Protein AF-A0A1Y3QE34-F1 (afdb_monomer_lite)

Sequence (136 aa):
MKPVQVFDVKAGKVVRTVPNDEEFQAMAREWLRSVTGLSPRLRPSEDCGFVYRVPLAGTAAVRIGGTAIAVRDIFLFQCERERPLLLVFDPDNRPYLLQFEADLRPFLRKLAAPEAPPPDDRKDRPRFRGIPTGTD

pLDDT: mean 87.12, std 13.8, range [50.56, 98.12]

Radius of gyration: 21.21 Å; chains: 1; bounding box: 84×34×35 Å

Foldseek 3Di:
DAWKFKDFLVVRGTPDTDHQDVVNQVQVLQQLVQWPAFDPDPDDDSQQGIKIKHFHPAWDWHDHPPDTFTFGIWIWGHGDPDAIWIWTAGPVRDITITDGDDDCVVVVVVVPDDHDPPPPPVVPDPPPDDDDDDDD

Structure (mmCIF, N/CA/C/O backbone):
data_AF-A0A1Y3QE34-F1
#
_entry.id   AF-A0A1Y3QE34-F1
#
loop_
_atom_site.group_PDB
_atom_site.id
_atom_site.type_symbol
_atom_site.label_atom_id
_atom_site.label_alt_id
_atom_site.label_comp_id
_atom_site.label_asym_id
_atom_site.label_entity_id
_atom_site.label_seq_id
_atom_site.pdbx_PDB_ins_code
_atom_site.Cartn_x
_atom_site.Cartn_y
_atom_site.Cartn_z
_atom_site.occupancy
_atom_site.B_iso_or_equiv
_atom_site.auth_seq_id
_atom_site.auth_comp_id
_atom_site.auth_asym_id
_atom_site.auth_atom_id
_atom_site.pdbx_PDB_model_num
ATOM 1 N N . MET A 1 1 ? 14.565 -9.285 3.316 1.00 87.31 1 MET A N 1
ATOM 2 C CA . MET A 1 1 ? 13.116 -8.975 3.407 1.00 87.31 1 MET A CA 1
ATOM 3 C C . MET A 1 1 ? 12.393 -9.535 2.191 1.00 87.31 1 MET A C 1
ATOM 5 O O . MET A 1 1 ? 13.045 -9.756 1.178 1.00 87.31 1 MET A O 1
ATOM 9 N N . LYS A 1 2 ? 11.079 -9.789 2.270 1.00 95.06 2 LYS A N 1
ATOM 10 C CA . LYS A 1 2 ? 10.304 -10.200 1.083 1.00 95.06 2 LYS A CA 1
ATOM 11 C C . LYS A 1 2 ? 10.281 -9.048 0.063 1.00 95.06 2 LYS A C 1
ATOM 13 O O . LYS A 1 2 ? 10.159 -7.902 0.500 1.00 95.06 2 LYS A O 1
ATOM 18 N N . PRO A 1 3 ? 10.407 -9.325 -1.245 1.00 97.12 3 PRO A N 1
ATOM 19 C CA . PRO A 1 3 ? 10.565 -8.290 -2.260 1.00 97.12 3 PRO A CA 1
ATOM 20 C C . PRO A 1 3 ? 9.286 -7.471 -2.460 1.00 97.12 3 PRO A C 1
ATOM 22 O O . PRO A 1 3 ? 8.188 -7.927 -2.133 1.00 97.12 3 PRO A O 1
ATOM 25 N N . VAL A 1 4 ? 9.440 -6.282 -3.043 1.00 97.88 4 VAL A N 1
ATOM 26 C CA . VAL A 1 4 ? 8.310 -5.499 -3.555 1.00 97.88 4 VAL A CA 1
ATOM 27 C C . VAL A 1 4 ? 7.885 -6.100 -4.889 1.00 97.88 4 VAL A C 1
ATOM 29 O O . VAL A 1 4 ? 8.729 -6.403 -5.736 1.00 97.88 4 VAL A O 1
ATOM 32 N N . GLN A 1 5 ? 6.580 -6.279 -5.083 1.00 98.12 5 GLN A N 1
ATOM 33 C CA . GLN A 1 5 ? 6.022 -6.832 -6.319 1.00 98.12 5 GLN A CA 1
ATOM 34 C C . GLN A 1 5 ? 5.098 -5.819 -6.985 1.00 98.12 5 GLN A C 1
ATOM 36 O O . GLN A 1 5 ? 4.279 -5.188 -6.319 1.00 98.12 5 GLN A O 1
ATOM 41 N N . VAL A 1 6 ? 5.211 -5.703 -8.305 1.00 97.12 6 VAL A N 1
ATOM 42 C CA . VAL A 1 6 ? 4.326 -4.897 -9.147 1.00 97.12 6 VAL A CA 1
ATOM 43 C C . VAL A 1 6 ? 3.415 -5.842 -9.909 1.00 97.12 6 VAL A C 1
ATOM 45 O O . VAL A 1 6 ? 3.880 -6.624 -10.742 1.00 97.12 6 VAL A O 1
ATOM 48 N N . PHE A 1 7 ? 2.126 -5.778 -9.611 1.00 95.88 7 PHE A N 1
ATOM 49 C CA . PHE A 1 7 ? 1.086 -6.504 -10.318 1.00 95.88 7 PHE A CA 1
ATOM 50 C C . PHE A 1 7 ? 0.405 -5.561 -11.304 1.00 95.88 7 PHE A C 1
ATOM 52 O O . PHE A 1 7 ? -0.061 -4.491 -10.917 1.00 95.88 7 PHE A O 1
ATOM 59 N N . ASP A 1 8 ? 0.366 -5.956 -12.570 1.00 93.00 8 ASP A N 1
ATOM 60 C CA . ASP A 1 8 ? -0.389 -5.259 -13.606 1.00 93.00 8 ASP A CA 1
ATOM 61 C C . ASP A 1 8 ? -1.782 -5.885 -13.678 1.00 93.00 8 ASP A C 1
ATOM 63 O O . ASP A 1 8 ? -1.920 -7.084 -13.944 1.00 93.00 8 ASP A O 1
ATOM 67 N N . VAL A 1 9 ? -2.808 -5.079 -13.406 1.00 90.81 9 VAL A N 1
ATOM 68 C CA . VAL A 1 9 ? -4.199 -5.546 -13.362 1.00 90.81 9 VAL A CA 1
ATOM 69 C C . VAL A 1 9 ? -4.683 -5.954 -14.750 1.00 90.81 9 VAL A C 1
ATOM 71 O O . VAL A 1 9 ? -5.349 -6.979 -14.878 1.00 90.81 9 VAL A O 1
ATOM 74 N N . LYS A 1 10 ? -4.287 -5.221 -15.799 1.00 89.50 10 LYS A N 1
ATOM 75 C CA . LYS A 1 10 ? -4.651 -5.530 -17.190 1.00 89.50 10 LYS A CA 1
ATOM 76 C C . LYS A 1 10 ? -3.969 -6.816 -17.660 1.00 89.50 10 LYS A C 1
ATOM 78 O O . LYS A 1 10 ? -4.584 -7.609 -18.366 1.00 89.50 10 LYS A O 1
ATOM 83 N N . ALA A 1 11 ? -2.719 -7.051 -17.253 1.00 91.94 11 ALA A N 1
ATOM 84 C CA . ALA A 1 11 ? -1.989 -8.275 -17.596 1.00 91.94 11 ALA A CA 1
ATOM 85 C C . ALA A 1 11 ? -2.315 -9.477 -16.686 1.00 91.94 11 ALA A C 1
ATOM 87 O O . ALA A 1 11 ? -1.918 -10.601 -17.002 1.00 91.94 11 ALA A O 1
ATOM 88 N N . GLY A 1 12 ? -2.976 -9.252 -15.545 1.00 93.12 12 GLY A N 1
ATOM 89 C CA . GLY A 1 12 ? -3.362 -10.289 -14.586 1.00 93.12 12 GLY A CA 1
ATOM 90 C C . GLY A 1 12 ? -2.185 -10.997 -13.905 1.00 93.12 12 GLY A C 1
ATOM 91 O O . GLY A 1 12 ? -2.336 -12.132 -13.451 1.00 93.12 12 GLY A O 1
ATOM 92 N N . LYS A 1 13 ? -0.998 -10.378 -13.855 1.00 95.12 13 LYS A N 1
ATOM 93 C CA . LYS A 1 13 ? 0.217 -11.015 -13.321 1.00 95.12 13 LYS A CA 1
ATOM 94 C C . LYS A 1 13 ? 1.202 -10.028 -12.706 1.00 95.12 13 LYS A C 1
ATOM 96 O O . LYS A 1 13 ? 1.178 -8.827 -12.9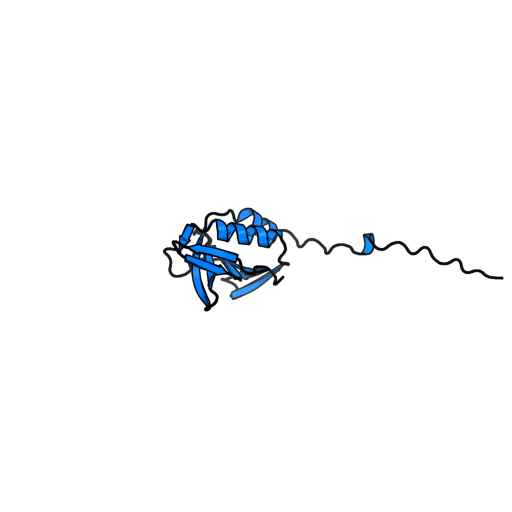70 1.00 95.12 13 LYS A O 1
ATOM 101 N N . VAL A 1 14 ? 2.133 -10.571 -11.923 1.00 96.25 14 VAL A N 1
ATOM 102 C CA . VAL A 1 14 ? 3.322 -9.833 -11.483 1.00 96.25 14 VAL A CA 1
ATOM 103 C C . VAL A 1 14 ? 4.208 -9.568 -12.699 1.00 96.25 14 VAL A C 1
ATOM 105 O O . VAL A 1 14 ? 4.676 -10.503 -13.345 1.00 96.25 14 VAL A O 1
ATOM 108 N N . VAL A 1 15 ? 4.432 -8.292 -13.007 1.00 95.62 15 VAL A N 1
ATOM 109 C CA . VAL A 1 15 ? 5.268 -7.842 -14.134 1.00 95.62 15 VAL A CA 1
ATOM 110 C C . VAL A 1 15 ? 6.660 -7.417 -13.690 1.00 95.62 15 VAL A C 1
ATOM 112 O O . VAL A 1 15 ? 7.573 -7.344 -14.508 1.00 95.62 15 VAL A O 1
ATOM 115 N N . ARG A 1 16 ? 6.846 -7.155 -12.391 1.00 94.50 16 ARG A N 1
ATOM 116 C CA . ARG A 1 16 ? 8.147 -6.792 -11.833 1.00 94.50 16 ARG A CA 1
ATOM 117 C C . ARG A 1 16 ? 8.269 -7.189 -10.369 1.00 94.50 16 ARG A C 1
ATOM 119 O O . ARG A 1 16 ? 7.309 -7.101 -9.609 1.00 94.50 16 ARG A O 1
ATOM 126 N N . THR A 1 17 ? 9.475 -7.582 -9.981 1.00 96.50 17 THR A N 1
ATOM 127 C CA . THR A 1 17 ? 9.875 -7.837 -8.595 1.00 96.50 17 THR A CA 1
ATOM 128 C C . THR A 1 17 ? 11.175 -7.084 -8.345 1.00 96.50 17 THR A C 1
ATOM 130 O O . THR A 1 17 ? 12.064 -7.148 -9.188 1.00 96.50 17 THR A O 1
ATOM 133 N N . VAL A 1 18 ? 11.283 -6.354 -7.234 1.00 95.50 18 VAL A N 1
ATOM 134 C CA . VAL A 1 18 ? 12.508 -5.623 -6.865 1.00 95.50 18 VAL A CA 1
ATOM 135 C C . VAL A 1 18 ? 12.898 -5.899 -5.411 1.00 95.50 18 VAL A C 1
ATOM 137 O O . VAL A 1 18 ? 12.017 -6.196 -4.589 1.00 95.50 18 VAL A O 1
ATOM 140 N N . PRO A 1 19 ? 14.195 -5.796 -5.062 1.00 96.25 19 PRO A N 1
ATOM 141 C CA . PRO A 1 19 ? 14.632 -5.849 -3.675 1.00 96.25 19 PRO A CA 1
ATOM 142 C C . PRO A 1 19 ? 13.880 -4.828 -2.817 1.00 96.25 19 PRO A C 1
ATOM 144 O O . PRO A 1 19 ? 13.699 -3.675 -3.200 1.00 96.25 19 PRO A O 1
ATOM 147 N N . ASN A 1 20 ? 13.417 -5.276 -1.655 1.00 96.75 20 ASN A N 1
ATOM 148 C CA . ASN A 1 20 ? 12.755 -4.428 -0.674 1.00 96.75 20 ASN A CA 1
ATOM 149 C C . ASN A 1 20 ? 13.807 -3.945 0.323 1.00 96.75 20 ASN A C 1
ATOM 151 O O . ASN A 1 20 ? 14.253 -4.729 1.163 1.00 96.75 20 ASN A O 1
ATOM 155 N N . ASP A 1 21 ? 14.232 -2.699 0.162 1.00 96.00 21 ASP A N 1
ATOM 156 C CA . ASP A 1 21 ? 15.263 -2.046 0.960 1.00 96.00 21 ASP A CA 1
ATOM 157 C C . ASP A 1 21 ? 14.655 -1.070 1.982 1.00 96.00 21 ASP A C 1
ATOM 159 O O . ASP A 1 21 ? 13.436 -0.904 2.083 1.00 96.00 21 ASP A O 1
ATOM 163 N N . GLU A 1 22 ? 15.515 -0.423 2.766 1.00 96.56 22 GLU A N 1
ATOM 164 C CA . GLU A 1 22 ? 15.093 0.506 3.819 1.00 96.56 22 GLU A CA 1
ATOM 165 C C . GLU A 1 22 ? 14.361 1.742 3.276 1.00 96.56 22 GLU A C 1
ATOM 167 O O . GLU A 1 22 ? 13.470 2.271 3.941 1.00 96.56 22 GLU A O 1
ATOM 172 N N . GLU A 1 23 ? 14.655 2.182 2.049 1.00 96.81 23 GLU A N 1
ATOM 173 C CA . GLU A 1 23 ? 13.925 3.290 1.425 1.00 96.81 23 GLU A CA 1
ATOM 174 C C . GLU A 1 23 ? 12.478 2.890 1.114 1.00 96.81 23 GLU A C 1
ATOM 176 O O . GLU A 1 23 ? 11.548 3.644 1.416 1.00 96.81 23 GLU A O 1
ATOM 181 N N . PHE A 1 24 ? 12.258 1.685 0.571 1.00 97.38 24 PHE A N 1
ATOM 182 C CA . PHE A 1 24 ? 10.906 1.151 0.393 1.00 97.38 24 PHE A CA 1
ATOM 183 C C . PHE A 1 24 ? 10.163 1.006 1.723 1.00 97.38 24 PHE A C 1
ATOM 185 O O . PHE A 1 24 ? 8.980 1.345 1.799 1.00 97.38 24 PHE A O 1
ATOM 192 N N . GLN A 1 25 ? 10.846 0.581 2.788 1.00 97.81 25 GLN A N 1
ATOM 193 C CA . GLN A 1 25 ? 10.247 0.501 4.123 1.00 97.81 25 GLN A CA 1
ATOM 194 C C . GLN A 1 25 ? 9.874 1.868 4.689 1.00 97.81 25 GLN A C 1
ATOM 196 O O . GLN A 1 25 ? 8.792 2.013 5.261 1.00 97.81 25 GLN A O 1
ATOM 201 N N . ALA A 1 26 ? 10.740 2.868 4.539 1.00 97.44 26 ALA A N 1
ATOM 202 C CA . ALA A 1 26 ? 10.479 4.219 5.014 1.00 97.44 26 ALA A CA 1
ATOM 203 C C . ALA A 1 26 ? 9.241 4.813 4.329 1.00 97.44 26 ALA A C 1
ATOM 205 O O . ALA A 1 26 ? 8.347 5.318 5.011 1.00 97.44 26 ALA A O 1
ATOM 206 N N . MET A 1 27 ? 9.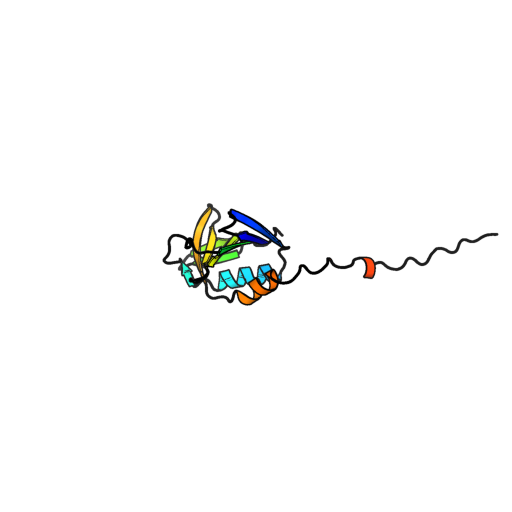140 4.665 3.004 1.00 97.88 27 MET A N 1
ATOM 207 C CA . MET A 1 27 ? 7.977 5.109 2.230 1.00 97.88 27 MET A CA 1
ATOM 208 C C . MET A 1 27 ? 6.700 4.370 2.645 1.00 97.88 27 MET A C 1
ATOM 210 O O . MET A 1 27 ? 5.688 5.002 2.929 1.00 97.88 27 MET A O 1
ATOM 214 N N . ALA A 1 28 ? 6.759 3.045 2.783 1.00 97.56 28 ALA A N 1
ATOM 215 C CA . ALA A 1 28 ? 5.628 2.235 3.228 1.00 97.56 28 ALA A CA 1
ATOM 216 C C . ALA A 1 28 ? 5.103 2.652 4.614 1.00 97.56 28 ALA A C 1
ATOM 218 O O . ALA A 1 28 ? 3.895 2.753 4.836 1.00 97.56 28 ALA A O 1
ATOM 219 N N . ARG A 1 29 ? 6.010 2.936 5.556 1.00 97.00 29 ARG A N 1
ATOM 220 C CA . ARG A 1 29 ? 5.659 3.418 6.902 1.00 97.00 29 ARG A CA 1
ATOM 221 C C . ARG A 1 29 ? 5.109 4.841 6.883 1.00 97.00 29 ARG A C 1
ATOM 223 O O . ARG A 1 29 ? 4.252 5.162 7.701 1.00 97.00 29 ARG A O 1
ATOM 230 N N . GLU A 1 30 ? 5.601 5.696 5.992 1.00 97.25 30 GLU A N 1
ATOM 231 C CA . GLU A 1 30 ? 5.046 7.035 5.781 1.00 97.25 30 GLU A CA 1
ATOM 232 C C . GLU A 1 30 ? 3.597 6.960 5.294 1.00 97.25 30 GLU A C 1
ATOM 234 O O . GLU A 1 30 ? 2.730 7.621 5.860 1.00 97.25 30 GLU A O 1
ATOM 239 N N . TRP A 1 31 ? 3.298 6.072 4.342 1.00 97.44 31 TRP A N 1
ATOM 240 C CA . TRP A 1 31 ? 1.929 5.873 3.864 1.00 97.44 31 TRP A CA 1
ATOM 241 C C . TRP A 1 31 ? 0.976 5.508 5.001 1.00 97.44 31 TRP A C 1
ATOM 243 O O . TRP A 1 31 ? -0.053 6.161 5.154 1.00 97.44 31 TRP A O 1
ATOM 253 N N . LEU A 1 32 ? 1.351 4.539 5.848 1.00 96.81 32 LEU A N 1
ATOM 254 C CA . LEU A 1 32 ? 0.546 4.143 7.011 1.00 96.81 32 LEU A CA 1
ATOM 255 C C . LEU A 1 32 ? 0.358 5.277 8.026 1.00 96.81 32 LEU A C 1
ATOM 257 O O . LEU A 1 32 ? -0.719 5.395 8.604 1.00 96.81 32 LEU A O 1
ATOM 261 N N . ARG A 1 33 ? 1.382 6.112 8.250 1.00 95.69 33 ARG A N 1
ATOM 262 C CA . ARG A 1 33 ? 1.284 7.277 9.149 1.00 95.69 33 ARG A CA 1
ATOM 263 C C . ARG A 1 33 ? 0.384 8.377 8.590 1.00 95.69 33 ARG A C 1
ATOM 265 O O . ARG A 1 33 ? -0.237 9.088 9.369 1.00 95.69 33 ARG A O 1
ATOM 272 N N . SER A 1 34 ? 0.293 8.484 7.268 1.00 96.31 34 SER A N 1
ATOM 273 C CA . SER A 1 34 ? -0.559 9.453 6.570 1.00 96.31 34 SER A CA 1
ATOM 274 C C . SER A 1 34 ? -1.997 8.973 6.332 1.00 96.31 34 SER A C 1
ATOM 276 O O . SER A 1 34 ? -2.735 9.623 5.595 1.00 96.31 34 SER A O 1
ATOM 278 N N . VAL A 1 35 ? -2.396 7.823 6.894 1.00 96.69 35 VAL A N 1
ATOM 279 C CA . VAL A 1 35 ? -3.768 7.313 6.769 1.00 96.69 35 VAL A CA 1
ATOM 280 C C . VAL A 1 35 ? -4.738 8.263 7.461 1.00 96.69 35 VAL A C 1
ATOM 282 O O . VAL A 1 35 ? -4.615 8.537 8.652 1.00 96.69 35 VAL A O 1
ATOM 285 N N . THR A 1 36 ? -5.737 8.727 6.714 1.00 94.56 36 THR A N 1
ATOM 286 C CA . THR A 1 36 ? -6.777 9.642 7.211 1.00 94.56 36 THR A CA 1
ATOM 287 C C . THR A 1 36 ? -8.055 8.914 7.611 1.00 94.56 36 THR A C 1
ATOM 289 O O . THR A 1 36 ? -8.879 9.456 8.346 1.00 94.56 36 THR A O 1
ATOM 292 N N . GLY A 1 37 ? -8.218 7.663 7.177 1.00 94.19 37 GLY A N 1
ATOM 293 C CA . GLY A 1 37 ? -9.325 6.810 7.584 1.00 94.19 37 GLY A CA 1
ATOM 294 C C . GLY A 1 37 ? -9.648 5.721 6.572 1.00 94.19 37 GLY A C 1
ATOM 295 O O . GLY A 1 37 ? -8.878 5.427 5.653 1.00 94.19 37 GLY A O 1
ATOM 296 N N . LEU A 1 38 ? -10.823 5.122 6.752 1.00 93.94 38 LEU A N 1
ATOM 297 C CA . LEU A 1 38 ? -11.370 4.163 5.800 1.00 93.94 38 LEU A CA 1
ATOM 298 C C . LEU A 1 38 ? -11.698 4.855 4.473 1.00 93.94 38 LEU A C 1
ATOM 300 O O . LEU A 1 38 ? -12.077 6.028 4.419 1.00 93.94 38 LEU A O 1
ATOM 304 N N . SER A 1 39 ? -11.571 4.111 3.383 1.00 91.12 39 SER A N 1
ATOM 305 C CA . SER A 1 39 ? -12.145 4.522 2.112 1.00 91.12 39 SER A CA 1
ATOM 306 C C . SER A 1 39 ? -13.676 4.497 2.208 1.00 91.12 39 SER A C 1
ATOM 308 O O . SER A 1 39 ? -14.221 3.526 2.731 1.00 91.12 39 SER A O 1
ATOM 310 N N . PRO A 1 40 ? -14.400 5.499 1.670 1.00 85.56 40 PRO A N 1
ATOM 311 C CA . PRO A 1 40 ? -15.850 5.414 1.495 1.00 85.56 40 PRO A CA 1
ATOM 312 C C . PRO A 1 40 ? -16.234 4.328 0.480 1.00 85.56 40 PRO A C 1
ATOM 314 O O . PRO A 1 40 ? -17.407 3.990 0.343 1.00 85.56 40 PRO A O 1
ATOM 317 N N . ARG A 1 41 ? -15.255 3.795 -0.260 1.00 81.06 41 ARG A N 1
ATOM 318 C CA . ARG A 1 41 ? -15.444 2.731 -1.238 1.00 81.06 41 ARG A CA 1
ATOM 319 C C . ARG A 1 41 ? -15.253 1.372 -0.586 1.00 81.06 41 ARG A C 1
ATOM 321 O O . ARG A 1 41 ? -14.346 1.170 0.214 1.00 81.06 41 ARG A O 1
ATOM 328 N N . LEU A 1 42 ? -16.074 0.416 -1.009 1.00 76.44 42 LEU A N 1
ATOM 329 C CA . LEU A 1 42 ? -15.968 -0.978 -0.575 1.00 76.44 42 LEU A CA 1
ATOM 330 C C . LEU A 1 42 ? -14.868 -1.748 -1.320 1.00 76.44 42 LEU A C 1
ATOM 332 O O . LEU A 1 42 ? -14.394 -2.767 -0.824 1.00 76.44 42 LEU A O 1
ATOM 336 N N . ARG A 1 43 ? -14.485 -1.297 -2.524 1.00 78.19 43 ARG A N 1
ATOM 337 C CA . ARG A 1 43 ? -13.495 -1.946 -3.395 1.00 78.19 43 ARG A CA 1
ATOM 338 C C . ARG A 1 43 ? -12.712 -0.895 -4.201 1.00 78.19 43 ARG A C 1
ATOM 340 O O . ARG A 1 43 ? -13.255 0.183 -4.449 1.00 78.19 43 ARG A O 1
ATOM 347 N N . PRO A 1 44 ? -11.463 -1.187 -4.607 1.00 74.56 44 PRO A N 1
ATOM 348 C CA . PRO A 1 44 ? -10.759 -0.412 -5.629 1.00 74.56 44 PRO A CA 1
ATOM 349 C C . PRO A 1 44 ? -11.528 -0.423 -6.957 1.00 74.56 44 PRO A C 1
ATOM 351 O O . PRO A 1 44 ? -12.243 -1.384 -7.242 1.00 74.56 44 PRO A O 1
ATOM 354 N N . SER A 1 45 ? -11.378 0.635 -7.751 1.00 73.94 45 SER A N 1
ATOM 355 C CA . SER A 1 45 ? -11.976 0.723 -9.086 1.00 73.94 45 SER A CA 1
ATOM 356 C C . SER A 1 45 ? -11.315 -0.257 -10.070 1.00 73.94 45 SER A C 1
ATOM 358 O O . SER A 1 45 ? -10.166 -0.668 -9.896 1.00 73.94 45 SER A O 1
ATOM 360 N N . GLU A 1 46 ? -12.041 -0.644 -11.119 1.00 72.94 46 GLU A N 1
ATOM 361 C CA . GLU A 1 46 ? -11.531 -1.524 -12.183 1.00 72.94 46 GLU A CA 1
ATOM 362 C C . GLU A 1 46 ? -10.487 -0.833 -13.077 1.00 72.94 46 GLU A C 1
ATOM 364 O O . GLU A 1 46 ? -9.718 -1.499 -13.765 1.00 72.94 46 GLU A O 1
ATOM 369 N N . ASP A 1 47 ? -10.417 0.501 -13.041 1.00 77.62 47 ASP A N 1
ATOM 370 C CA . ASP A 1 47 ? -9.418 1.299 -13.763 1.00 77.62 47 ASP A CA 1
ATOM 371 C C . ASP A 1 47 ? -8.064 1.399 -13.035 1.00 77.62 47 ASP A C 1
ATOM 373 O O . ASP A 1 47 ? -7.163 2.123 -13.473 1.00 77.62 47 ASP A O 1
ATOM 377 N N . CYS A 1 48 ? -7.891 0.677 -11.924 1.00 79.81 48 CYS A N 1
ATOM 378 C CA . CYS A 1 48 ? -6.606 0.612 -11.246 1.00 79.81 48 CYS A CA 1
ATOM 379 C C . CYS A 1 48 ? -5.603 -0.165 -12.103 1.00 79.81 48 CYS A C 1
ATOM 381 O O . CYS A 1 48 ? -5.730 -1.369 -12.293 1.00 79.81 48 CYS A O 1
ATOM 383 N N . GLY A 1 49 ? -4.600 0.535 -12.638 1.00 86.50 49 GLY A N 1
ATOM 384 C CA . GLY A 1 49 ? -3.631 -0.054 -13.561 1.00 86.50 49 GLY A CA 1
ATOM 385 C C . GLY A 1 49 ? -2.629 -0.977 -12.868 1.00 86.50 49 GLY A C 1
ATOM 386 O O . GLY A 1 49 ? -2.325 -2.057 -13.374 1.00 86.50 49 GLY A O 1
ATOM 387 N N . PHE A 1 50 ? -2.146 -0.579 -11.687 1.00 93.44 50 PHE A N 1
ATOM 388 C CA . PHE A 1 50 ? -1.114 -1.316 -10.960 1.00 93.44 50 PHE A CA 1
ATOM 389 C C . PHE A 1 50 ? -1.452 -1.486 -9.482 1.00 93.44 50 PHE A C 1
ATOM 391 O O . PHE A 1 50 ? -1.966 -0.576 -8.825 1.00 93.44 50 PHE A O 1
ATOM 398 N N . VAL A 1 51 ? -1.081 -2.651 -8.950 1.00 95.69 51 VAL A N 1
ATOM 399 C CA . VAL A 1 51 ? -1.061 -2.931 -7.514 1.00 95.69 51 VAL A CA 1
ATOM 400 C C . VAL A 1 51 ? 0.376 -3.189 -7.088 1.00 95.69 51 VAL A C 1
ATOM 402 O O . VAL A 1 51 ? 1.040 -4.087 -7.608 1.00 95.69 51 VAL A O 1
ATOM 405 N N . TYR A 1 52 ? 0.856 -2.419 -6.119 1.00 97.44 52 TYR A N 1
ATOM 406 C CA . TYR A 1 52 ? 2.185 -2.601 -5.546 1.00 97.44 52 TYR A CA 1
ATOM 407 C C . TYR A 1 52 ? 2.061 -3.308 -4.205 1.00 97.44 52 TYR A C 1
ATOM 409 O O . TYR A 1 52 ? 1.512 -2.753 -3.254 1.00 97.44 52 TYR A O 1
ATOM 417 N N . ARG A 1 53 ? 2.586 -4.529 -4.110 1.00 98.00 53 ARG A N 1
ATOM 418 C CA . ARG A 1 53 ? 2.712 -5.228 -2.834 1.00 98.00 53 ARG A CA 1
ATOM 419 C C . ARG A 1 53 ? 4.035 -4.851 -2.187 1.00 98.00 53 ARG A C 1
ATOM 421 O O . ARG A 1 53 ? 5.095 -5.165 -2.728 1.00 98.00 53 ARG A O 1
ATOM 428 N N . VAL A 1 54 ? 3.962 -4.261 -1.002 1.00 98.12 54 VAL A N 1
ATOM 429 C CA . VAL A 1 54 ? 5.114 -3.906 -0.175 1.00 98.12 54 VAL A CA 1
ATOM 430 C C . VAL A 1 54 ? 5.016 -4.649 1.159 1.00 98.12 54 VAL A C 1
ATOM 432 O O . VAL A 1 54 ? 4.280 -4.228 2.055 1.00 98.12 54 VAL A O 1
ATOM 435 N N . PRO A 1 55 ? 5.733 -5.776 1.311 1.00 97.81 55 PRO A N 1
ATOM 436 C CA . PRO A 1 55 ? 5.854 -6.449 2.597 1.00 97.81 55 PRO A CA 1
ATOM 437 C C . PRO A 1 55 ? 6.649 -5.582 3.576 1.00 97.81 55 PRO A C 1
ATOM 439 O O . PRO A 1 55 ? 7.672 -5.000 3.214 1.00 97.81 55 PRO A O 1
ATOM 442 N N . LEU A 1 56 ? 6.228 -5.522 4.832 1.00 97.31 56 LEU A N 1
ATOM 443 C CA . LEU A 1 56 ? 6.970 -4.836 5.882 1.00 97.31 56 LEU A CA 1
ATOM 444 C C . LEU A 1 56 ? 7.993 -5.783 6.521 1.00 97.31 56 LEU A C 1
ATOM 446 O O . LEU A 1 56 ? 7.746 -6.981 6.676 1.00 97.31 56 LEU A O 1
ATOM 450 N N . ALA A 1 57 ? 9.154 -5.250 6.910 1.00 94.38 57 ALA A N 1
ATOM 451 C CA . ALA A 1 57 ? 10.200 -6.021 7.595 1.00 94.38 57 ALA A CA 1
ATOM 452 C C . ALA A 1 57 ? 9.740 -6.558 8.968 1.00 94.38 57 ALA A C 1
ATOM 454 O O . ALA A 1 57 ? 10.255 -7.561 9.455 1.00 94.38 57 ALA A O 1
ATOM 455 N N . GLY A 1 58 ? 8.732 -5.917 9.562 1.00 91.88 58 GLY A N 1
ATOM 456 C CA . GLY A 1 58 ? 8.043 -6.341 10.775 1.00 91.88 58 GLY A CA 1
ATOM 457 C C . GLY A 1 58 ? 6.607 -5.823 10.773 1.00 91.88 58 GLY A C 1
ATOM 458 O O . GLY A 1 58 ? 6.119 -5.329 9.761 1.00 91.88 58 GLY A O 1
ATOM 459 N N . THR A 1 59 ? 5.926 -5.912 11.907 1.00 92.75 59 THR A N 1
ATOM 460 C CA . THR A 1 59 ? 4.569 -5.373 12.037 1.00 92.75 59 THR A CA 1
ATOM 461 C C . THR A 1 59 ? 4.608 -3.852 12.201 1.00 92.75 59 THR A C 1
ATOM 463 O O . THR A 1 59 ? 5.402 -3.333 12.986 1.00 92.75 59 THR A O 1
ATOM 466 N N . ALA A 1 60 ? 3.741 -3.131 11.491 1.00 94.50 60 ALA A N 1
ATOM 467 C CA . ALA A 1 60 ? 3.473 -1.714 11.732 1.00 94.50 60 ALA A CA 1
ATOM 468 C C . ALA A 1 60 ? 2.037 -1.523 12.227 1.00 94.50 60 ALA A C 1
ATOM 470 O O . ALA A 1 60 ? 1.137 -2.246 11.810 1.00 94.50 60 ALA A O 1
ATOM 471 N N . ALA A 1 61 ? 1.823 -0.550 13.110 1.00 93.50 61 ALA A N 1
ATOM 472 C CA . ALA A 1 61 ? 0.484 -0.173 13.539 1.00 93.50 61 ALA A CA 1
ATOM 473 C C . ALA A 1 61 ? -0.062 0.937 12.632 1.00 93.50 61 ALA A C 1
ATOM 475 O O . ALA A 1 61 ? 0.608 1.948 12.426 1.00 93.50 61 ALA A O 1
ATOM 476 N N . VAL A 1 62 ? -1.285 0.768 12.135 1.00 95.06 62 VAL A N 1
ATOM 477 C CA . VAL A 1 62 ? -2.065 1.832 11.490 1.00 95.06 62 VAL A CA 1
ATOM 478 C C . VAL A 1 62 ? -3.235 2.197 12.392 1.00 95.06 62 VAL A C 1
ATOM 480 O O . VAL A 1 62 ? -3.892 1.313 12.942 1.00 95.06 62 VAL A O 1
ATOM 483 N N . ARG A 1 63 ? -3.483 3.494 12.588 1.00 92.56 63 ARG A N 1
ATOM 484 C CA . ARG A 1 63 ? -4.626 3.967 13.378 1.00 92.56 63 ARG A CA 1
ATOM 485 C C . ARG A 1 63 ? -5.769 4.324 12.446 1.00 92.56 63 ARG A C 1
ATOM 487 O O . ARG A 1 63 ? -5.580 5.073 11.496 1.00 92.56 63 ARG A O 1
ATOM 494 N N . ILE A 1 64 ? -6.948 3.793 12.734 1.00 88.56 64 ILE A N 1
ATOM 495 C CA . ILE A 1 64 ? -8.172 4.057 11.984 1.00 88.56 64 ILE A CA 1
ATOM 496 C C . ILE A 1 64 ? -9.249 4.374 13.016 1.00 88.56 64 ILE A C 1
ATOM 498 O O . ILE A 1 64 ? -9.688 3.500 13.766 1.00 88.56 64 ILE A O 1
ATOM 502 N N . GLY A 1 65 ? -9.630 5.649 13.104 1.00 84.50 65 GLY A N 1
ATOM 503 C CA . GLY A 1 65 ? -10.496 6.128 14.180 1.00 84.50 65 GLY A CA 1
ATOM 504 C C . GLY A 1 65 ? -9.902 5.816 15.561 1.00 84.50 65 GLY A C 1
ATOM 505 O O . GLY A 1 65 ? -8.776 6.208 15.868 1.00 84.50 65 GLY A O 1
ATOM 506 N N . GLY A 1 66 ? -10.658 5.093 16.392 1.00 84.25 66 GLY A N 1
ATOM 507 C CA . GLY A 1 66 ? -10.249 4.704 17.747 1.00 84.25 66 GLY A CA 1
ATOM 508 C C . GLY A 1 66 ? -9.395 3.434 17.842 1.00 84.25 66 GLY A C 1
ATOM 509 O O . GLY A 1 66 ? -8.908 3.122 18.927 1.00 84.25 66 GLY A O 1
ATOM 510 N N . THR A 1 67 ? -9.191 2.705 16.742 1.00 86.94 67 THR A N 1
ATOM 511 C CA . THR A 1 67 ? -8.560 1.376 16.756 1.00 86.94 67 THR A CA 1
ATOM 512 C C . THR A 1 67 ? -7.190 1.405 16.086 1.00 86.94 67 THR A C 1
ATOM 514 O O . THR A 1 67 ? -6.981 2.099 15.090 1.00 86.94 67 THR A O 1
ATOM 517 N N . ALA A 1 68 ? -6.242 0.641 16.631 1.00 92.75 68 ALA A N 1
ATOM 518 C CA . ALA A 1 68 ? -4.954 0.380 16.001 1.00 92.75 68 ALA A CA 1
ATOM 519 C C . ALA A 1 68 ? -4.939 -1.041 15.432 1.00 92.75 68 ALA A C 1
ATOM 521 O O . ALA A 1 68 ? -5.319 -1.986 16.121 1.00 92.75 68 ALA A O 1
ATOM 522 N N . ILE A 1 69 ? -4.486 -1.185 14.191 1.00 94.06 69 ILE A N 1
ATOM 523 C CA . ILE A 1 69 ? -4.413 -2.466 13.489 1.00 94.06 69 ILE A CA 1
ATOM 524 C C . ILE A 1 69 ? -2.955 -2.7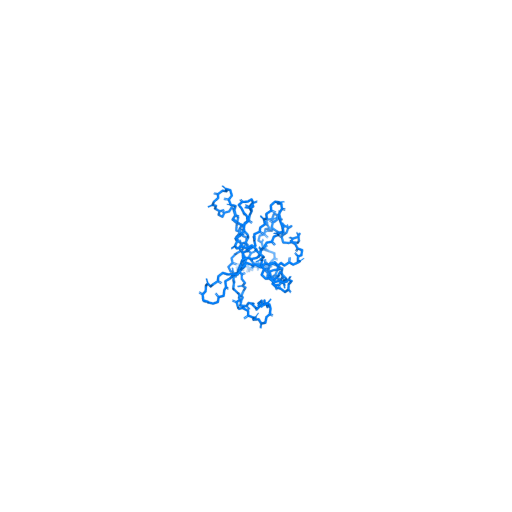95 13.188 1.00 94.06 69 ILE A C 1
ATOM 526 O O . ILE A 1 69 ? -2.201 -1.941 12.722 1.00 94.06 69 ILE A O 1
ATOM 530 N N . ALA A 1 70 ? -2.569 -4.041 13.450 1.00 96.12 70 ALA A N 1
ATOM 531 C CA . ALA A 1 70 ? -1.265 -4.591 13.108 1.00 96.12 70 ALA A CA 1
ATOM 532 C C . ALA A 1 70 ? -1.225 -5.014 11.631 1.00 96.12 70 ALA A C 1
ATOM 534 O O . ALA A 1 70 ? -1.974 -5.892 11.218 1.00 96.12 70 ALA A O 1
ATOM 535 N N . VAL A 1 71 ? -0.321 -4.416 10.856 1.00 96.50 71 VAL A N 1
ATOM 536 C CA . VAL A 1 71 ? -0.173 -4.612 9.408 1.00 96.50 71 VAL A CA 1
ATOM 537 C C . VAL A 1 71 ? 1.191 -5.220 9.097 1.00 96.50 71 VAL A C 1
ATOM 539 O O . VAL A 1 71 ? 2.207 -4.809 9.663 1.00 96.50 71 VAL A O 1
ATOM 542 N N . ARG A 1 72 ? 1.220 -6.191 8.177 1.00 96.56 72 ARG A N 1
ATOM 543 C CA . ARG A 1 72 ? 2.448 -6.868 7.709 1.00 96.56 72 ARG A CA 1
ATOM 544 C C . ARG A 1 72 ? 2.704 -6.725 6.212 1.00 96.56 72 ARG A C 1
ATOM 546 O O . ARG A 1 72 ? 3.855 -6.741 5.790 1.00 96.56 72 ARG A O 1
ATOM 553 N N . ASP A 1 73 ? 1.650 -6.582 5.422 1.00 96.56 73 ASP A N 1
ATOM 554 C CA . ASP A 1 73 ? 1.715 -6.372 3.980 1.00 96.56 73 ASP A CA 1
ATOM 555 C C . ASP A 1 73 ? 0.849 -5.156 3.634 1.00 96.56 73 ASP A C 1
ATOM 557 O O . ASP A 1 73 ? -0.263 -5.010 4.148 1.00 96.56 73 ASP A O 1
ATOM 561 N N . ILE A 1 74 ? 1.364 -4.294 2.758 1.00 98.00 74 ILE A N 1
ATOM 562 C CA . ILE A 1 74 ? 0.624 -3.173 2.179 1.00 98.00 74 ILE A CA 1
ATOM 563 C C . ILE A 1 74 ? 0.417 -3.456 0.696 1.00 98.00 74 ILE A C 1
ATOM 565 O O . ILE A 1 74 ? 1.366 -3.797 -0.011 1.00 98.00 74 ILE A O 1
ATOM 569 N N . PHE A 1 75 ? -0.809 -3.277 0.219 1.00 97.38 75 PHE A N 1
ATOM 570 C CA . PHE A 1 75 ? -1.145 -3.310 -1.198 1.00 97.38 75 PHE A CA 1
ATOM 571 C C . PHE A 1 75 ? -1.585 -1.909 -1.615 1.00 97.38 75 PHE A C 1
ATOM 573 O O . PHE A 1 75 ? -2.662 -1.451 -1.241 1.00 97.38 75 PHE A O 1
ATOM 580 N N . LEU A 1 76 ? -0.736 -1.212 -2.359 1.00 97.12 76 LEU A N 1
ATOM 581 C CA . LEU A 1 76 ? -1.030 0.114 -2.889 1.00 97.12 76 LEU A CA 1
ATOM 582 C C . LEU A 1 76 ? -1.725 -0.031 -4.243 1.00 97.12 76 LEU A C 1
ATOM 584 O O . LEU A 1 76 ? -1.116 -0.504 -5.202 1.00 97.12 76 LEU A O 1
ATOM 588 N N . PHE A 1 77 ? -2.980 0.398 -4.317 1.00 94.88 77 PHE A N 1
ATOM 589 C CA . PHE A 1 77 ? -3.744 0.499 -5.554 1.00 94.88 77 PHE A CA 1
ATOM 590 C C . PHE A 1 77 ? -3.502 1.870 -6.180 1.00 94.88 77 PHE A C 1
ATOM 592 O O . PHE A 1 77 ? -3.891 2.887 -5.604 1.00 94.88 77 PHE A O 1
ATOM 599 N N . GLN A 1 78 ? -2.869 1.892 -7.354 1.00 91.19 78 GLN A N 1
ATOM 600 C CA . GLN A 1 78 ? -2.682 3.100 -8.154 1.00 91.19 78 GLN A CA 1
ATOM 601 C C . GLN A 1 78 ? -3.635 3.073 -9.345 1.00 91.19 78 GLN A C 1
ATOM 603 O O . GLN A 1 78 ? -3.551 2.193 -10.205 1.00 91.19 78 GLN A O 1
ATOM 608 N N . CYS A 1 79 ? -4.514 4.067 -9.404 1.00 86.06 79 CYS A N 1
ATOM 609 C CA . CYS A 1 79 ? -5.548 4.173 -10.426 1.00 86.06 79 CYS A CA 1
ATOM 610 C C . CYS A 1 79 ? -5.324 5.435 -11.268 1.00 86.06 79 CYS A C 1
ATOM 612 O O . CYS A 1 79 ? -4.637 6.363 -10.833 1.00 86.06 79 CYS A O 1
ATOM 614 N N . GLU A 1 80 ? -5.811 5.434 -12.510 1.00 80.12 80 GLU A N 1
ATOM 615 C CA . GLU A 1 80 ? -5.516 6.506 -13.474 1.00 80.12 80 GLU A CA 1
ATOM 616 C C . GLU A 1 80 ? -6.287 7.795 -13.151 1.00 80.12 80 GLU A C 1
ATOM 618 O O . GLU A 1 80 ? -5.759 8.894 -13.316 1.00 80.12 80 GLU A O 1
ATOM 623 N N . ARG A 1 81 ? -7.534 7.666 -12.681 1.00 83.75 81 ARG A N 1
ATOM 624 C CA . ARG A 1 81 ? -8.461 8.796 -12.488 1.00 83.75 81 ARG A CA 1
ATOM 625 C C . ARG A 1 81 ? -8.830 9.054 -11.035 1.00 83.75 81 ARG A C 1
ATOM 627 O O . ARG A 1 81 ? -9.584 9.977 -10.739 1.00 83.75 81 ARG A O 1
ATOM 634 N N . GLU A 1 82 ? -8.304 8.246 -10.126 1.00 84.00 82 GLU A N 1
ATOM 635 C CA . GLU A 1 82 ? -8.698 8.252 -8.727 1.00 84.00 82 GLU A CA 1
ATOM 636 C C . GLU A 1 82 ? -7.490 8.370 -7.808 1.00 84.00 82 GLU A C 1
ATOM 638 O O . GLU A 1 82 ? -6.365 8.005 -8.157 1.00 84.00 82 GLU A O 1
ATOM 643 N N . ARG A 1 83 ? -7.739 8.853 -6.586 1.00 89.19 83 ARG A N 1
ATOM 644 C CA . ARG A 1 83 ? -6.710 8.850 -5.551 1.00 89.19 83 ARG A CA 1
ATOM 645 C C . ARG A 1 83 ? -6.308 7.409 -5.215 1.00 89.19 83 ARG A C 1
ATOM 647 O O . ARG A 1 83 ? -7.190 6.546 -5.122 1.00 89.19 83 ARG A O 1
ATOM 654 N N . PRO A 1 84 ? -5.007 7.164 -4.997 1.00 93.06 84 PRO A N 1
ATOM 655 C CA . PRO A 1 84 ? -4.516 5.854 -4.616 1.00 93.06 84 PRO A CA 1
ATOM 656 C C . PRO A 1 84 ? -5.090 5.424 -3.266 1.00 93.06 84 PRO A C 1
ATOM 658 O O . PRO A 1 84 ? -5.397 6.252 -2.406 1.00 93.06 84 PRO A O 1
ATOM 661 N N . LEU A 1 85 ? -5.207 4.114 -3.074 1.00 95.12 85 LEU A N 1
ATOM 662 C CA . LEU A 1 85 ? -5.695 3.516 -1.833 1.00 95.12 85 LEU A CA 1
ATOM 663 C C . LEU A 1 85 ? -4.713 2.473 -1.314 1.00 95.12 85 LEU A C 1
ATOM 665 O O . LEU A 1 85 ? -4.023 1.819 -2.095 1.00 95.12 85 LEU A O 1
ATOM 669 N N . LEU A 1 86 ? -4.707 2.268 0.000 1.00 96.38 86 LEU A N 1
ATOM 670 C CA . LEU A 1 86 ? -4.018 1.138 0.617 1.00 96.38 86 LEU A CA 1
ATOM 671 C C . LEU A 1 86 ? -5.039 0.066 0.968 1.00 96.38 86 LEU A C 1
ATOM 673 O O . LEU A 1 86 ? -6.034 0.349 1.624 1.00 96.38 86 LEU A O 1
ATOM 677 N N . LEU A 1 87 ? -4.769 -1.171 0.587 1.00 96.12 87 LEU A N 1
ATOM 678 C CA . LEU A 1 87 ? -5.398 -2.341 1.176 1.00 96.12 87 LEU A CA 1
ATOM 679 C C . LEU A 1 87 ? -4.400 -2.975 2.138 1.00 96.12 87 LEU A C 1
ATOM 681 O O . LEU A 1 87 ? -3.256 -3.263 1.777 1.00 96.12 87 LEU A O 1
ATOM 685 N N . VAL A 1 88 ? -4.850 -3.195 3.364 1.00 96.88 88 VAL A N 1
ATOM 686 C CA . VAL A 1 88 ? -4.092 -3.884 4.407 1.00 96.88 88 VAL A CA 1
ATOM 687 C C . VAL A 1 88 ? -4.954 -4.971 5.028 1.00 96.88 88 VAL A C 1
ATOM 689 O O . VAL A 1 88 ? -6.180 -4.945 4.912 1.00 96.88 88 VAL A O 1
ATOM 692 N N . PHE A 1 89 ? -4.306 -5.915 5.698 1.00 95.75 89 PHE A N 1
ATOM 693 C CA . PHE A 1 89 ? -4.970 -6.987 6.426 1.00 95.75 89 PHE A CA 1
ATOM 694 C C . PHE A 1 89 ? -4.557 -6.940 7.891 1.00 95.75 89 PHE A C 1
ATOM 696 O O . PHE A 1 89 ? -3.382 -6.707 8.192 1.00 95.75 89 PHE A O 1
ATOM 703 N N . ASP A 1 90 ? -5.522 -7.151 8.780 1.00 94.56 90 ASP A N 1
ATOM 704 C CA . ASP A 1 90 ? -5.245 -7.390 10.195 1.00 94.56 90 ASP A CA 1
ATOM 705 C C . ASP A 1 90 ? -4.757 -8.838 10.436 1.00 94.56 90 ASP A C 1
ATOM 707 O O . ASP A 1 90 ? -4.704 -9.643 9.497 1.00 94.56 90 ASP A O 1
ATOM 711 N N . PRO A 1 91 ? -4.371 -9.201 11.674 1.00 94.44 91 PRO A N 1
ATOM 712 C CA . PRO A 1 91 ? -3.934 -10.561 11.990 1.00 94.44 91 PRO A CA 1
ATOM 713 C C . PRO A 1 91 ? -4.980 -11.658 11.729 1.00 94.44 91 PRO A C 1
ATOM 715 O O . PRO A 1 91 ? -4.589 -12.806 11.528 1.00 94.44 91 PRO A O 1
ATOM 718 N N . ASP A 1 92 ? -6.270 -11.313 11.682 1.00 95.12 92 ASP A N 1
ATOM 719 C CA . ASP A 1 92 ? -7.379 -12.228 11.382 1.00 95.12 92 ASP A CA 1
ATOM 720 C C . ASP A 1 92 ? -7.688 -12.293 9.870 1.00 95.12 92 ASP A C 1
ATOM 722 O O . ASP A 1 92 ? -8.711 -12.844 9.459 1.00 95.12 92 ASP A O 1
ATOM 726 N N . ASN A 1 93 ? -6.813 -11.732 9.025 1.00 94.44 93 ASN A N 1
ATOM 727 C CA . ASN A 1 93 ? -6.984 -11.586 7.576 1.00 94.44 93 ASN A CA 1
ATOM 728 C C . ASN A 1 93 ? -8.216 -10.764 7.164 1.00 94.44 93 ASN A C 1
ATOM 730 O O . ASN A 1 93 ? -8.721 -10.921 6.047 1.00 94.44 93 ASN A O 1
ATOM 734 N N . ARG A 1 94 ? -8.705 -9.856 8.015 1.00 94.19 94 ARG A N 1
ATOM 735 C CA . ARG A 1 94 ? -9.782 -8.942 7.617 1.00 94.19 94 ARG A CA 1
ATOM 736 C C . ARG A 1 94 ? -9.202 -7.807 6.770 1.00 94.19 94 ARG A C 1
ATOM 738 O O . ARG A 1 94 ? -8.217 -7.192 7.187 1.00 94.19 94 ARG A O 1
ATOM 745 N N . PRO A 1 95 ? -9.779 -7.520 5.589 1.00 94.56 95 PRO A N 1
ATOM 746 C CA . PRO A 1 95 ? -9.295 -6.462 4.714 1.00 94.56 95 PRO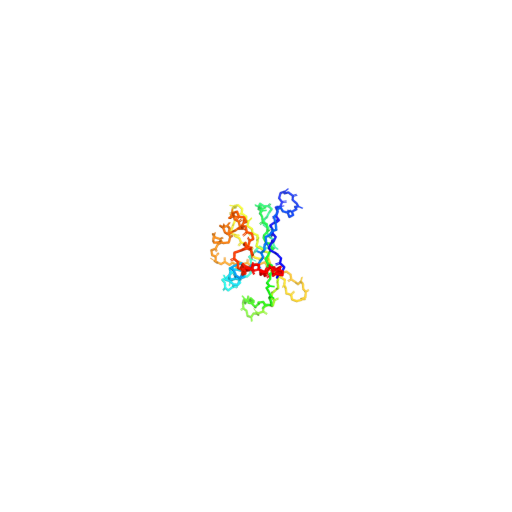 A CA 1
ATOM 747 C C . PRO A 1 95 ? -9.775 -5.081 5.173 1.00 94.56 95 PRO A C 1
ATOM 749 O O . PRO A 1 95 ? -10.948 -4.899 5.497 1.00 94.56 95 PRO A O 1
ATOM 752 N N . TYR A 1 96 ? -8.893 -4.087 5.094 1.00 94.81 96 TYR A N 1
ATOM 753 C CA . TYR A 1 96 ? -9.220 -2.676 5.299 1.00 94.81 96 TYR A CA 1
ATOM 754 C C . TYR A 1 96 ? -8.715 -1.862 4.116 1.00 94.81 96 TYR A C 1
ATOM 756 O O . TYR A 1 96 ? -7.525 -1.888 3.799 1.00 94.81 96 TYR A O 1
ATOM 764 N N . LEU A 1 97 ? -9.629 -1.133 3.477 1.00 94.94 97 LEU A N 1
ATOM 765 C CA . LEU A 1 97 ? -9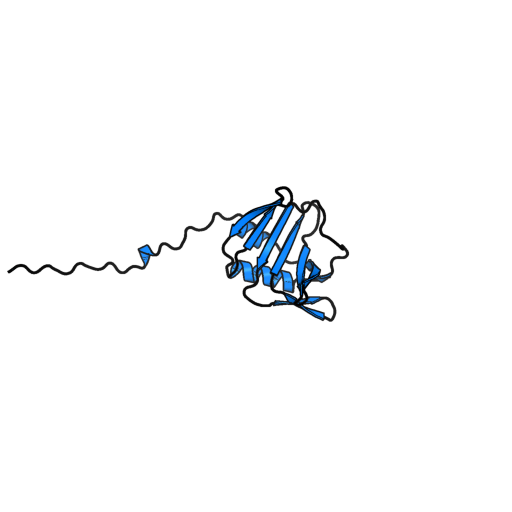.315 -0.212 2.394 1.00 94.94 97 LEU A CA 1
ATOM 766 C C . LEU A 1 97 ? -9.207 1.203 2.962 1.00 94.94 97 LEU A C 1
ATOM 768 O O . LEU A 1 97 ? -10.153 1.702 3.569 1.00 94.94 97 LEU A O 1
ATOM 772 N N . LEU A 1 98 ? -8.054 1.839 2.785 1.00 95.31 98 LEU A N 1
ATOM 773 C CA . LEU A 1 98 ? -7.661 3.059 3.481 1.00 95.31 98 LEU A CA 1
ATOM 774 C C . LEU A 1 98 ? -7.329 4.176 2.499 1.00 95.31 98 LEU A C 1
ATOM 776 O O . LEU A 1 98 ? -6.718 3.948 1.452 1.00 95.31 98 LEU A O 1
ATOM 780 N N . GLN A 1 99 ? -7.701 5.391 2.883 1.00 94.88 99 GLN A N 1
ATOM 781 C CA . GLN A 1 99 ? -7.224 6.619 2.257 1.00 94.88 99 GLN A CA 1
ATOM 782 C C . GLN A 1 99 ? -6.016 7.151 3.021 1.00 94.88 99 GLN A C 1
ATOM 784 O O . GLN A 1 99 ? -5.922 6.993 4.239 1.00 94.88 99 GLN A O 1
ATOM 789 N N . PHE A 1 100 ? -5.100 7.782 2.296 1.00 95.50 100 PHE A N 1
ATOM 790 C CA . PHE A 1 100 ? -3.864 8.332 2.836 1.00 95.50 100 PHE A CA 1
ATOM 791 C C . PHE A 1 100 ? -3.408 9.540 2.004 1.00 95.50 100 PHE A C 1
ATOM 793 O O . PHE A 1 100 ? -3.910 9.752 0.897 1.00 95.50 100 PHE A O 1
ATOM 800 N N . GLU A 1 101 ? -2.485 10.339 2.539 1.00 95.12 101 GLU A N 1
ATOM 801 C CA . GLU A 1 101 ? -2.080 11.622 1.933 1.00 95.12 101 GLU A CA 1
ATOM 802 C C . GLU A 1 101 ? -0.614 11.697 1.489 1.00 95.12 101 GLU A C 1
ATOM 804 O O . GLU A 1 101 ? -0.228 12.649 0.811 1.00 95.12 101 GLU A O 1
ATOM 809 N N . ALA A 1 102 ? 0.214 10.711 1.839 1.00 94.56 102 ALA A N 1
ATOM 810 C CA . ALA A 1 102 ? 1.628 10.722 1.483 1.00 94.56 102 ALA A CA 1
ATOM 811 C C . ALA A 1 102 ? 1.880 10.718 -0.038 1.00 94.56 102 ALA A C 1
ATOM 813 O O . ALA A 1 102 ? 1.166 10.100 -0.830 1.00 94.56 102 ALA A O 1
ATOM 814 N N . ASP A 1 103 ? 2.972 11.373 -0.435 1.00 93.94 103 ASP A N 1
ATOM 815 C CA . ASP A 1 103 ? 3.402 11.479 -1.826 1.00 93.94 103 ASP A CA 1
ATOM 816 C C . ASP A 1 103 ? 3.989 10.159 -2.354 1.00 93.94 103 ASP A C 1
ATOM 818 O O . ASP A 1 103 ? 4.932 9.597 -1.792 1.00 93.94 103 ASP A O 1
ATOM 822 N N . LEU A 1 104 ? 3.465 9.684 -3.486 1.00 94.81 104 LEU A N 1
ATOM 823 C CA . LEU A 1 104 ? 3.926 8.465 -4.154 1.00 94.81 104 LEU A CA 1
ATOM 824 C C . LEU A 1 104 ? 5.069 8.689 -5.144 1.00 94.81 104 LEU A C 1
ATOM 826 O O . LEU A 1 104 ? 5.703 7.721 -5.570 1.00 94.81 104 LEU A O 1
ATOM 830 N N . ARG A 1 105 ? 5.365 9.938 -5.528 1.00 94.81 105 ARG A N 1
ATOM 831 C CA . ARG A 1 105 ? 6.412 10.239 -6.518 1.00 94.81 105 ARG A CA 1
ATOM 832 C C . ARG A 1 105 ? 7.771 9.626 -6.154 1.00 94.81 105 ARG A C 1
ATOM 834 O O . ARG A 1 105 ? 8.390 9.075 -7.065 1.00 94.81 105 ARG A O 1
ATOM 841 N N . PRO A 1 106 ? 8.252 9.653 -4.892 1.00 96.06 106 PRO A N 1
ATOM 842 C CA . PRO A 1 106 ? 9.521 9.015 -4.532 1.00 96.06 106 PRO A CA 1
ATOM 843 C C . PRO A 1 106 ? 9.516 7.504 -4.795 1.00 96.06 106 PRO A C 1
ATOM 845 O O . PRO A 1 106 ? 10.454 6.975 -5.390 1.00 96.06 106 PRO A O 1
ATOM 848 N N . PHE A 1 107 ? 8.420 6.827 -4.448 1.00 96.56 107 PHE A N 1
ATOM 849 C CA . PHE A 1 107 ? 8.271 5.384 -4.627 1.00 96.56 107 PHE A CA 1
ATOM 850 C C . PHE A 1 107 ? 8.244 4.993 -6.104 1.00 96.56 107 PHE A C 1
ATOM 852 O O . PHE A 1 107 ? 8.981 4.104 -6.531 1.00 96.56 107 PHE A O 1
ATOM 859 N N . LEU A 1 108 ? 7.444 5.701 -6.904 1.00 94.38 108 LEU A N 1
ATOM 860 C CA . LEU A 1 108 ? 7.335 5.452 -8.340 1.00 94.38 108 LEU A CA 1
ATOM 861 C C . LEU A 1 108 ? 8.647 5.752 -9.074 1.00 94.38 108 LEU A C 1
ATOM 863 O O . LEU A 1 108 ? 9.017 5.012 -9.981 1.00 94.38 108 LEU A O 1
ATOM 867 N N . ARG A 1 109 ? 9.386 6.791 -8.661 1.00 94.88 109 ARG A N 1
ATOM 868 C CA . ARG A 1 109 ? 10.718 7.099 -9.208 1.00 94.88 109 ARG A CA 1
ATOM 869 C C . ARG A 1 109 ? 11.728 6.003 -8.897 1.00 94.88 109 ARG A C 1
ATOM 871 O O . ARG A 1 109 ? 12.437 5.576 -9.801 1.00 94.88 109 ARG A O 1
ATOM 878 N N . LYS A 1 110 ? 11.775 5.529 -7.649 1.00 94.62 110 LYS A N 1
ATOM 879 C CA . LYS A 1 110 ? 12.673 4.439 -7.248 1.00 94.62 110 LYS A CA 1
ATOM 880 C C . LYS A 1 110 ? 12.347 3.147 -7.990 1.00 94.62 110 LYS A C 1
ATOM 882 O O . LYS A 1 110 ? 13.255 2.462 -8.442 1.00 94.62 110 LYS A O 1
ATOM 887 N N . LEU A 1 111 ? 11.062 2.843 -8.181 1.00 91.88 111 LEU A N 1
ATOM 888 C CA . LEU A 1 111 ? 10.659 1.741 -9.047 1.00 91.88 111 LEU A CA 1
ATOM 889 C C . LEU A 1 111 ? 11.105 1.979 -10.488 1.00 91.88 111 LEU A C 1
ATOM 891 O O . LEU A 1 111 ? 11.674 1.083 -11.083 1.00 91.88 111 LEU A O 1
ATOM 895 N N . ALA A 1 112 ? 10.896 3.152 -11.076 1.00 88.44 112 ALA A N 1
ATOM 896 C CA . ALA A 1 112 ? 11.290 3.412 -12.462 1.00 88.44 112 ALA A CA 1
ATOM 897 C C . ALA A 1 112 ? 12.812 3.395 -12.694 1.00 88.44 112 ALA A C 1
ATOM 899 O O . ALA A 1 112 ? 13.241 3.225 -13.835 1.00 88.44 112 ALA A O 1
ATOM 900 N N . ALA A 1 113 ? 13.623 3.550 -11.643 1.00 81.50 113 ALA A N 1
ATOM 901 C CA . ALA A 1 113 ? 15.070 3.491 -11.761 1.00 81.50 113 ALA A CA 1
ATOM 902 C C . ALA A 1 113 ? 15.519 2.125 -12.326 1.00 81.50 113 ALA A C 1
ATOM 904 O O . ALA A 1 113 ? 14.961 1.081 -11.950 1.00 81.50 113 ALA A O 1
ATOM 905 N N . PRO A 1 114 ? 16.513 2.113 -13.234 1.00 68.62 114 PRO A N 1
ATOM 906 C CA . PRO A 1 114 ? 17.173 0.877 -13.623 1.00 68.62 114 PRO A CA 1
ATOM 907 C C . PRO A 1 114 ? 17.752 0.220 -12.368 1.00 68.62 114 PRO A C 1
ATOM 909 O O . PRO A 1 114 ? 18.245 0.909 -11.473 1.00 68.62 114 PRO A O 1
ATOM 912 N N . GLU A 1 115 ? 17.644 -1.104 -12.282 1.00 58.91 115 GLU A N 1
ATOM 913 C CA . GLU A 1 115 ? 18.200 -1.860 -11.162 1.00 58.91 115 GLU A CA 1
ATOM 914 C C . GLU A 1 115 ? 19.691 -1.526 -11.049 1.00 58.91 115 GLU A C 1
ATOM 916 O O . GLU A 1 115 ? 20.441 -1.677 -12.018 1.00 58.91 115 GLU A O 1
ATOM 921 N N . ALA A 1 116 ? 20.105 -0.968 -9.906 1.00 58.28 116 ALA A N 1
ATOM 922 C CA . ALA A 1 116 ? 21.510 -0.669 -9.684 1.00 58.28 116 ALA A CA 1
ATOM 923 C C . ALA A 1 116 ? 22.292 -1.985 -9.808 1.00 58.28 116 ALA A C 1
ATOM 925 O O . ALA A 1 116 ? 21.839 -3.001 -9.268 1.00 58.28 116 ALA A O 1
ATOM 926 N N . PRO A 1 117 ? 23.432 -2.004 -10.521 1.00 54.34 117 PRO A N 1
ATOM 927 C CA . PRO A 1 117 ? 24.241 -3.206 -10.584 1.00 54.34 117 PRO A CA 1
ATOM 928 C C . PRO A 1 117 ? 24.595 -3.635 -9.153 1.00 54.34 117 PRO A C 1
ATOM 930 O O . PRO A 1 117 ? 24.818 -2.764 -8.301 1.00 54.34 117 PRO A O 1
ATOM 933 N N . PRO A 1 118 ? 24.626 -4.948 -8.867 1.00 53.88 118 PRO A N 1
ATOM 934 C CA . PRO A 1 118 ? 25.013 -5.431 -7.551 1.00 53.88 118 PRO A CA 1
ATOM 935 C C . PRO A 1 118 ? 26.377 -4.837 -7.162 1.00 53.88 118 PRO A C 1
ATOM 937 O O . PRO A 1 118 ? 27.207 -4.602 -8.052 1.00 53.88 118 PRO A O 1
ATOM 940 N N . PRO A 1 119 ? 26.609 -4.560 -5.866 1.00 59.53 119 PRO A N 1
ATOM 941 C CA . PRO A 1 119 ? 27.889 -4.044 -5.406 1.00 59.53 119 PRO A CA 1
ATOM 942 C C . PRO A 1 119 ? 29.028 -4.922 -5.942 1.00 59.53 119 PRO A C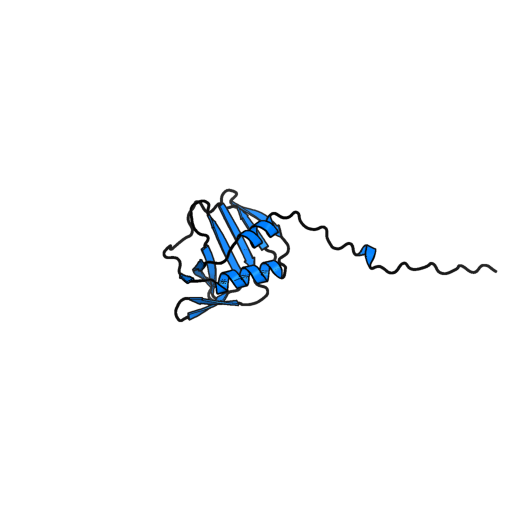 1
ATOM 944 O O . PRO A 1 119 ? 28.974 -6.148 -5.876 1.00 59.53 119 PRO A O 1
ATOM 947 N N . ASP A 1 120 ? 30.028 -4.293 -6.565 1.00 66.31 120 ASP A N 1
ATOM 948 C CA . ASP A 1 120 ? 31.167 -5.005 -7.142 1.00 66.31 120 ASP A CA 1
ATOM 949 C C . ASP A 1 120 ? 32.120 -5.432 -6.022 1.00 66.31 120 ASP A C 1
ATOM 951 O O . ASP A 1 120 ? 33.068 -4.718 -5.686 1.00 66.31 120 ASP A O 1
ATOM 955 N N . ASP A 1 121 ? 31.883 -6.625 -5.475 1.00 59.66 121 ASP A N 1
ATOM 956 C CA . ASP A 1 121 ? 32.696 -7.260 -4.427 1.00 59.66 121 ASP A CA 1
ATOM 957 C C . ASP A 1 121 ? 34.191 -7.382 -4.807 1.00 59.66 121 ASP A C 1
ATOM 959 O O . ASP A 1 121 ? 35.054 -7.635 -3.964 1.00 59.66 121 ASP A O 1
ATOM 963 N N . ARG A 1 122 ? 34.546 -7.186 -6.089 1.00 63.97 122 ARG A N 1
ATOM 964 C CA . ARG A 1 122 ? 35.937 -7.210 -6.568 1.00 63.97 122 ARG A CA 1
ATOM 965 C C . ARG A 1 122 ? 36.764 -6.005 -6.126 1.00 63.97 122 ARG A C 1
ATOM 967 O O . ARG A 1 122 ? 37.990 -6.099 -6.184 1.00 63.97 122 ARG A O 1
ATOM 974 N N . LYS A 1 123 ? 36.147 -4.897 -5.700 1.00 59.44 123 LYS A N 1
ATOM 975 C CA . LYS A 1 123 ? 36.890 -3.700 -5.263 1.00 59.44 123 LYS A CA 1
ATOM 976 C C . LYS A 1 123 ? 37.426 -3.796 -3.834 1.00 59.44 123 LYS A C 1
ATOM 978 O O . LYS A 1 123 ? 38.481 -3.223 -3.575 1.00 59.44 123 LYS A O 1
ATOM 983 N N . ASP A 1 124 ? 36.782 -4.581 -2.971 1.00 59.47 124 ASP A N 1
ATOM 984 C CA . ASP A 1 124 ? 37.160 -4.715 -1.554 1.00 59.47 124 ASP A CA 1
ATOM 985 C C . ASP A 1 124 ? 38.022 -5.947 -1.253 1.00 59.47 124 ASP A C 1
ATOM 987 O O . ASP A 1 124 ? 38.469 -6.146 -0.122 1.00 59.47 124 ASP A O 1
ATOM 991 N N . ARG A 1 125 ? 38.321 -6.780 -2.258 1.00 57.56 125 ARG A N 1
ATOM 992 C CA . ARG A 1 125 ? 39.220 -7.918 -2.067 1.00 57.56 125 ARG A CA 1
ATOM 993 C C . ARG A 1 125 ? 40.671 -7.420 -1.974 1.00 57.56 125 ARG A C 1
ATOM 995 O O . ARG A 1 125 ? 41.196 -6.911 -2.971 1.00 57.56 125 ARG A O 1
ATOM 1002 N N . PRO A 1 126 ? 41.367 -7.601 -0.834 1.00 61.22 126 PRO A N 1
ATOM 1003 C CA . PRO A 1 126 ? 42.777 -7.253 -0.744 1.00 61.22 126 PRO A CA 1
ATOM 1004 C C . PRO A 1 126 ? 43.554 -8.045 -1.799 1.00 61.22 126 PRO A C 1
ATOM 1006 O O . PRO A 1 126 ? 43.415 -9.267 -1.917 1.00 61.22 126 PRO A O 1
ATOM 1009 N N . ARG A 1 127 ? 44.359 -7.342 -2.608 1.00 67.31 127 ARG A N 1
ATOM 1010 C CA . ARG A 1 127 ? 45.239 -7.986 -3.589 1.00 67.31 127 ARG A CA 1
ATOM 1011 C C . ARG A 1 127 ? 46.259 -8.825 -2.826 1.00 67.31 127 ARG A C 1
ATOM 1013 O O . ARG A 1 127 ? 47.187 -8.278 -2.235 1.00 67.31 127 ARG A O 1
ATOM 1020 N N . PHE A 1 128 ? 46.092 -10.143 -2.850 1.00 60.47 128 PHE A N 1
ATOM 1021 C CA . PHE A 1 128 ? 47.103 -11.079 -2.372 1.00 60.47 128 PHE A CA 1
ATOM 1022 C C . PHE A 1 128 ? 48.369 -10.867 -3.219 1.00 60.47 128 PHE A C 1
ATOM 1024 O O . PHE A 1 128 ? 48.390 -11.205 -4.404 1.00 60.47 128 PHE A O 1
ATOM 1031 N N . ARG A 1 129 ? 49.403 -10.232 -2.651 1.00 61.47 129 ARG A N 1
ATOM 1032 C CA . ARG A 1 129 ? 50.739 -10.221 -3.261 1.00 61.47 129 ARG A CA 1
ATOM 1033 C C . ARG A 1 129 ? 51.278 -11.647 -3.169 1.00 61.47 129 ARG A C 1
ATOM 1035 O O . ARG A 1 129 ? 51.276 -12.229 -2.089 1.00 61.47 129 ARG A O 1
ATOM 1042 N N . GLY A 1 130 ? 51.659 -12.207 -4.315 1.00 53.22 130 GLY A N 1
ATOM 1043 C CA . GLY A 1 130 ? 52.166 -13.571 -4.427 1.00 53.22 130 GLY A CA 1
ATOM 1044 C C . GLY A 1 130 ? 53.356 -13.833 -3.503 1.00 53.22 130 GLY A C 1
ATOM 1045 O O . GLY A 1 130 ? 54.172 -12.946 -3.251 1.00 53.22 130 GLY A O 1
ATOM 1046 N N . ILE A 1 131 ? 53.419 -15.061 -2.996 1.00 61.81 131 ILE A N 1
ATOM 1047 C CA . ILE A 1 131 ? 54.533 -15.599 -2.212 1.00 61.81 131 ILE A CA 1
ATOM 1048 C C . ILE A 1 131 ? 55.755 -15.698 -3.143 1.00 61.81 131 ILE A C 1
ATOM 1050 O O . ILE A 1 131 ? 55.603 -16.231 -4.245 1.00 61.81 131 ILE A O 1
ATOM 1054 N N . PRO A 1 132 ? 56.948 -15.212 -2.756 1.00 57.38 132 PRO A N 1
ATOM 1055 C CA . PRO A 1 132 ? 58.141 -15.413 -3.560 1.00 57.38 132 PRO A CA 1
ATOM 1056 C C . PRO A 1 132 ? 58.541 -16.889 -3.483 1.00 57.38 132 PRO A C 1
ATOM 1058 O O . PRO A 1 132 ? 58.843 -17.411 -2.411 1.00 57.38 132 PRO A O 1
ATOM 1061 N N . THR A 1 133 ? 58.513 -17.568 -4.626 1.00 56.56 133 THR A N 1
ATOM 1062 C CA . THR A 1 133 ? 59.129 -18.882 -4.812 1.00 56.56 133 THR A CA 1
ATOM 1063 C C . THR A 1 133 ? 60.639 -18.726 -4.676 1.00 56.56 133 THR A C 1
ATOM 1065 O O . THR A 1 133 ? 61.292 -18.186 -5.569 1.00 56.56 133 THR A O 1
ATOM 1068 N N . GLY A 1 134 ? 61.176 -19.159 -3.537 1.00 55.00 134 GLY A N 1
ATOM 1069 C CA . GLY A 1 134 ? 62.599 -19.428 -3.394 1.00 55.00 134 GLY A CA 1
ATOM 1070 C C . GLY A 1 134 ? 62.975 -20.622 -4.267 1.00 55.00 134 GLY A C 1
ATOM 1071 O O . GLY A 1 134 ? 62.280 -21.636 -4.260 1.00 55.00 134 GLY A O 1
ATOM 1072 N N . THR A 1 135 ? 64.055 -20.474 -5.021 1.00 56.03 135 THR A N 1
ATOM 1073 C CA . THR A 1 135 ? 64.782 -21.583 -5.646 1.00 56.03 135 THR A CA 1
ATOM 1074 C C . THR A 1 135 ? 66.239 -21.429 -5.222 1.00 56.03 135 THR A C 1
ATOM 1076 O O . THR A 1 135 ? 66.686 -20.286 -5.097 1.00 56.03 135 THR A O 1
ATOM 1079 N N . ASP A 1 136 ? 66.864 -22.574 -4.939 1.00 50.56 136 ASP A N 1
ATOM 1080 C CA . ASP A 1 136 ? 68.182 -22.820 -4.322 1.00 50.56 136 ASP A CA 1
ATOM 1081 C C . ASP A 1 136 ? 69.318 -21.831 -4.635 1.00 50.56 136 ASP A C 1
ATOM 1083 O O . ASP A 1 136 ? 69.482 -21.438 -5.814 1.00 50.56 136 ASP A O 1
#

Secondary structure (DSSP, 8-state):
-PPEEEEETTTTEEEEEE---HHHHHHHHHHHHTEEEE-SSSS--TTEEEEEEEEEEEEEEEEETTEEEEEEEEEEEEESSS--EEEEE-TT--EEEEEE----HHHHHHHHSPPPPPP-TTSSS---PPPP----